Protein AF-A0A525J9S8-F1 (afdb_monomer_lite)

Foldseek 3Di:
DDDDDDPPDDPVVVVVLVVVLVVVLVVLLVVLVVQVVPDPVSNVVSLVVLVVQLVVLVVVDDDSSVVSSVSSVVVSVVSD

Sequence (80 aa):
MNPKPQPPADPIAAVAQEIDAQTALALSRATTRAITAISPKAHRAMMDALGVEVANQEIQGGPVAELVAVLLKGHLDQLK

Structure (mmCIF, N/CA/C/O backbone):
data_AF-A0A525J9S8-F1
#
_entry.id   AF-A0A525J9S8-F1
#
loop_
_atom_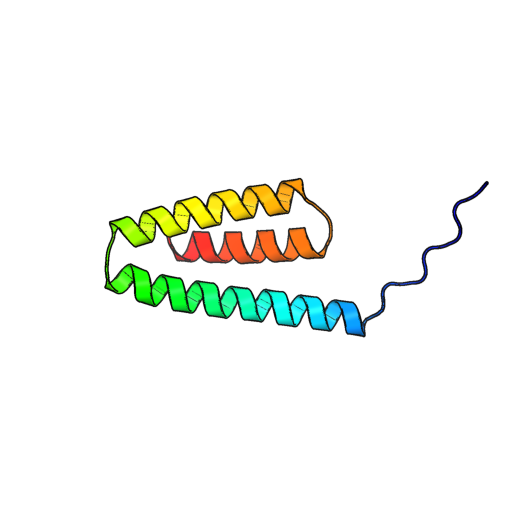site.group_PDB
_atom_site.id
_atom_site.type_symbol
_atom_site.label_atom_id
_atom_site.label_alt_id
_atom_site.label_comp_id
_atom_site.label_asym_id
_atom_site.label_entity_id
_atom_site.label_seq_id
_atom_site.pdbx_PDB_ins_code
_atom_site.Cartn_x
_atom_site.Cartn_y
_atom_site.Cartn_z
_atom_site.occupancy
_atom_site.B_iso_or_equiv
_atom_site.auth_seq_id
_atom_site.auth_comp_id
_atom_site.auth_asym_id
_atom_site.auth_atom_id
_atom_site.pdbx_PDB_model_num
ATOM 1 N N . MET A 1 1 ? 30.346 11.768 -26.761 1.00 56.41 1 MET A N 1
ATOM 2 C CA . MET A 1 1 ? 30.248 10.311 -26.533 1.00 56.41 1 MET A CA 1
ATOM 3 C C . MET A 1 1 ? 28.774 9.956 -26.557 1.00 56.41 1 MET A C 1
ATOM 5 O O . MET A 1 1 ? 28.049 10.478 -25.723 1.00 56.41 1 MET A O 1
ATOM 9 N N . ASN A 1 2 ? 28.318 9.163 -27.527 1.00 57.78 2 ASN A N 1
ATOM 10 C CA . ASN A 1 2 ? 26.943 8.656 -27.503 1.00 57.78 2 ASN A CA 1
ATOM 11 C C . ASN A 1 2 ? 26.824 7.616 -26.377 1.00 57.78 2 ASN A C 1
ATOM 13 O O . ASN A 1 2 ? 27.737 6.792 -26.251 1.00 57.78 2 ASN A O 1
ATOM 17 N N . PRO A 1 3 ? 25.760 7.639 -25.555 1.00 60.94 3 PRO A N 1
ATOM 18 C CA . PRO A 1 3 ? 25.543 6.591 -24.571 1.00 60.94 3 PRO A CA 1
ATOM 19 C C . PRO A 1 3 ? 25.370 5.255 -25.303 1.00 60.94 3 PRO A C 1
ATOM 21 O O . PRO A 1 3 ? 24.666 5.161 -26.310 1.00 60.94 3 PRO A O 1
ATOM 24 N N . LYS A 1 4 ? 26.083 4.232 -24.826 1.00 57.97 4 LYS A N 1
ATOM 25 C CA . LYS A 1 4 ? 25.975 2.861 -25.338 1.00 57.97 4 LYS A CA 1
ATOM 26 C C . LYS A 1 4 ? 24.521 2.386 -25.170 1.00 57.97 4 LYS A C 1
ATOM 28 O O . LYS A 1 4 ? 23.925 2.720 -24.147 1.00 57.97 4 LYS A O 1
ATOM 33 N N . PRO A 1 5 ? 23.958 1.608 -26.113 1.00 61.22 5 PRO A N 1
ATOM 34 C CA . PRO A 1 5 ? 22.616 1.059 -25.962 1.00 61.22 5 PRO A CA 1
ATOM 35 C C . PRO A 1 5 ? 22.537 0.257 -24.663 1.00 61.22 5 PRO A C 1
ATOM 37 O O . PRO A 1 5 ? 23.347 -0.649 -24.446 1.00 61.22 5 PRO A 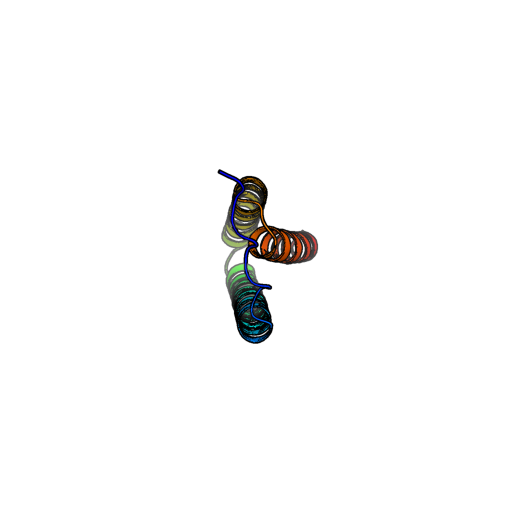O 1
ATOM 40 N N . GLN A 1 6 ? 21.594 0.616 -23.794 1.00 62.50 6 GLN A N 1
ATOM 41 C CA . GLN A 1 6 ? 21.272 -0.175 -22.614 1.00 62.50 6 GLN A CA 1
ATOM 42 C C . GLN A 1 6 ? 20.784 -1.549 -23.111 1.00 62.50 6 GLN A C 1
ATOM 44 O O . GLN A 1 6 ? 19.921 -1.583 -23.995 1.00 62.50 6 GLN A O 1
ATOM 49 N N . PRO A 1 7 ? 21.325 -2.675 -22.616 1.00 59.50 7 PRO A N 1
ATOM 50 C CA . PRO A 1 7 ? 20.778 -3.981 -22.955 1.00 59.50 7 PRO A CA 1
ATOM 51 C C . PRO A 1 7 ? 19.298 -4.050 -22.537 1.00 59.50 7 PRO A C 1
ATOM 53 O O . PRO A 1 7 ? 18.918 -3.407 -21.552 1.00 59.50 7 PRO A O 1
ATOM 56 N N . PRO A 1 8 ? 18.454 -4.790 -23.279 1.00 63.78 8 PRO A N 1
ATOM 57 C CA . PRO A 1 8 ? 17.057 -4.971 -22.908 1.00 63.78 8 PRO A CA 1
ATOM 58 C C . PRO A 1 8 ? 16.968 -5.566 -21.499 1.00 63.78 8 PRO A C 1
ATOM 60 O O . PRO A 1 8 ? 17.783 -6.414 -21.129 1.00 63.78 8 PRO A O 1
ATOM 63 N N . ALA A 1 9 ? 16.002 -5.092 -20.712 1.00 67.12 9 ALA A N 1
ATOM 64 C CA . ALA A 1 9 ? 15.764 -5.598 -19.365 1.00 67.12 9 ALA A CA 1
ATOM 65 C C . ALA A 1 9 ? 15.504 -7.112 -19.409 1.00 67.12 9 ALA A C 1
ATOM 67 O O . ALA A 1 9 ? 14.737 -7.584 -20.249 1.00 67.12 9 ALA A O 1
ATOM 68 N N . ASP A 1 10 ? 16.161 -7.860 -18.519 1.00 77.19 10 ASP A N 1
ATOM 69 C CA . ASP A 1 10 ? 16.007 -9.310 -18.416 1.00 77.19 10 ASP A CA 1
ATOM 70 C C . ASP A 1 10 ? 14.558 -9.649 -18.005 1.00 77.19 10 ASP A C 1
ATOM 72 O O . ASP A 1 10 ? 14.126 -9.245 -16.918 1.00 77.19 10 ASP A O 1
ATOM 76 N N . PRO A 1 11 ? 13.793 -10.383 -18.835 1.00 73.19 11 PRO A N 1
ATOM 77 C CA . PRO A 1 11 ? 12.416 -10.759 -18.526 1.00 73.19 11 PRO A CA 1
ATOM 78 C C . PRO A 1 11 ? 12.277 -11.519 -17.201 1.00 73.19 11 PRO A C 1
ATOM 80 O O . PRO A 1 11 ? 11.265 -11.379 -16.520 1.00 73.19 11 PRO A O 1
ATOM 83 N N . ILE A 1 12 ? 13.292 -12.295 -16.806 1.00 78.12 12 ILE A N 1
ATOM 84 C CA . ILE A 1 12 ? 13.275 -13.068 -15.557 1.00 78.12 12 ILE A CA 1
ATOM 85 C C . ILE A 1 12 ? 13.332 -12.128 -14.347 1.00 78.12 12 ILE A C 1
ATOM 87 O O . ILE A 1 12 ? 12.619 -12.336 -13.364 1.00 78.12 12 ILE A O 1
ATOM 91 N N . ALA A 1 13 ? 14.132 -11.062 -14.430 1.00 73.94 13 ALA A N 1
ATOM 92 C CA . ALA A 1 13 ? 14.239 -10.067 -13.367 1.00 73.94 13 ALA A CA 1
ATOM 93 C C . ALA A 1 13 ? 12.934 -9.272 -13.191 1.00 73.94 13 ALA A C 1
ATOM 95 O O . ALA A 1 13 ? 12.536 -8.996 -12.061 1.00 73.94 13 ALA A O 1
ATOM 96 N N . ALA A 1 14 ? 12.241 -8.957 -14.291 1.00 74.88 14 ALA A N 1
ATOM 97 C CA . ALA A 1 14 ? 10.943 -8.282 -14.244 1.00 74.88 14 ALA A CA 1
ATOM 98 C C . ALA A 1 14 ? 9.866 -9.147 -13.563 1.00 74.88 14 ALA A C 1
ATOM 100 O O . ALA A 1 14 ? 9.129 -8.658 -12.710 1.00 74.88 14 ALA A O 1
ATOM 101 N N . VAL A 1 15 ? 9.823 -10.448 -13.877 1.00 78.19 15 VAL A N 1
ATOM 102 C CA . VAL A 1 15 ? 8.885 -11.396 -13.250 1.00 78.19 15 VAL A CA 1
ATOM 103 C C . VAL A 1 15 ? 9.160 -11.553 -11.752 1.00 78.19 15 VAL A C 1
ATOM 105 O O . VAL A 1 15 ? 8.224 -11.556 -10.958 1.00 78.19 15 VAL A O 1
ATOM 108 N N . ALA A 1 16 ? 10.429 -11.645 -11.341 1.00 82.25 16 ALA A N 1
ATOM 109 C CA . ALA A 1 16 ? 10.783 -11.729 -9.922 1.00 82.25 16 ALA A CA 1
ATOM 110 C C . ALA A 1 16 ? 10.313 -10.490 -9.136 1.00 82.25 16 ALA A C 1
ATOM 112 O O . ALA A 1 16 ? 9.714 -10.625 -8.072 1.00 82.25 16 ALA A O 1
ATOM 113 N N . GLN A 1 17 ? 10.502 -9.292 -9.698 1.00 78.75 17 GLN A N 1
ATOM 114 C CA . GLN A 1 17 ? 10.046 -8.037 -9.088 1.00 78.75 17 GLN A CA 1
ATOM 115 C C . GLN A 1 17 ? 8.520 -7.959 -8.970 1.00 78.75 17 GLN A C 1
ATOM 117 O O . GLN A 1 17 ? 8.001 -7.475 -7.964 1.00 78.75 17 GLN A O 1
ATOM 122 N N . GLU A 1 18 ? 7.790 -8.451 -9.972 1.00 79.69 18 GLU A N 1
ATOM 123 C CA . GLU A 1 18 ? 6.330 -8.520 -9.916 1.00 79.69 18 GLU A CA 1
ATOM 124 C C . GLU A 1 18 ? 5.850 -9.483 -8.819 1.00 79.69 18 GLU A C 1
ATOM 126 O O . GLU A 1 18 ? 4.954 -9.137 -8.044 1.00 79.69 18 GLU A O 1
ATOM 131 N N . ILE A 1 19 ? 6.476 -10.660 -8.698 1.00 80.69 19 ILE A N 1
ATOM 132 C CA . ILE A 1 19 ? 6.171 -11.639 -7.643 1.00 80.69 19 ILE A CA 1
ATOM 133 C C . ILE A 1 19 ? 6.419 -11.036 -6.256 1.00 80.69 19 ILE A C 1
ATOM 135 O O . ILE A 1 19 ? 5.574 -11.177 -5.365 1.00 80.69 19 ILE A O 1
ATOM 139 N N . ASP A 1 20 ? 7.538 -10.338 -6.069 1.00 84.19 20 ASP A N 1
ATOM 140 C CA . ASP A 1 20 ? 7.869 -9.689 -4.800 1.00 84.19 20 ASP A CA 1
ATOM 141 C C . ASP A 1 20 ? 6.833 -8.614 -4.438 1.00 84.19 20 ASP A C 1
ATOM 143 O O . ASP A 1 20 ? 6.320 -8.597 -3.313 1.00 84.19 20 ASP A O 1
ATOM 147 N N . ALA A 1 21 ? 6.444 -7.767 -5.399 1.00 81.12 21 ALA A N 1
ATOM 148 C CA . ALA A 1 21 ? 5.428 -6.734 -5.196 1.00 81.12 21 ALA A CA 1
ATOM 149 C C . ALA A 1 21 ? 4.054 -7.331 -4.838 1.00 81.12 21 ALA A C 1
ATOM 151 O O . ALA A 1 21 ? 3.386 -6.864 -3.908 1.00 81.12 21 ALA A O 1
ATOM 152 N N . GLN A 1 22 ? 3.635 -8.398 -5.525 1.00 81.81 22 GLN A N 1
ATOM 153 C CA . GLN A 1 22 ? 2.384 -9.097 -5.220 1.00 81.81 22 GLN A CA 1
ATOM 154 C C . GLN A 1 22 ? 2.419 -9.774 -3.843 1.00 81.81 22 GLN A C 1
ATOM 156 O O . GLN A 1 22 ? 1.431 -9.727 -3.103 1.00 81.81 22 GLN A O 1
ATOM 161 N N . THR A 1 23 ? 3.558 -10.359 -3.469 1.00 81.75 23 THR A N 1
ATOM 162 C CA . THR A 1 23 ? 3.754 -11.000 -2.161 1.00 81.75 23 THR A CA 1
ATOM 163 C C . THR A 1 23 ? 3.688 -9.975 -1.031 1.00 81.75 23 THR A C 1
ATOM 165 O O . THR A 1 23 ? 2.950 -10.168 -0.059 1.00 81.75 23 THR A O 1
ATOM 168 N N . ALA A 1 24 ? 4.384 -8.845 -1.176 1.00 84.69 24 ALA A N 1
ATOM 169 C CA . ALA A 1 24 ? 4.339 -7.746 -0.216 1.00 84.69 24 ALA A CA 1
ATOM 170 C C . ALA A 1 24 ? 2.913 -7.189 -0.055 1.00 84.69 24 ALA A C 1
ATOM 172 O O . ALA A 1 24 ? 2.453 -6.958 1.068 1.00 84.69 24 ALA A O 1
ATOM 173 N N . LEU A 1 25 ? 2.167 -7.052 -1.156 1.00 85.50 25 LEU A N 1
ATOM 174 C CA . LEU A 1 25 ? 0.772 -6.617 -1.118 1.00 85.50 25 LEU A CA 1
ATOM 175 C C . LEU A 1 25 ? -0.132 -7.613 -0.379 1.00 85.50 25 LEU A C 1
ATOM 177 O O . LEU A 1 25 ? -0.988 -7.207 0.412 1.00 85.50 25 LEU A O 1
ATOM 181 N N . ALA A 1 26 ? 0.039 -8.915 -0.620 1.00 86.88 26 ALA A N 1
ATOM 182 C CA . ALA A 1 26 ? -0.723 -9.950 0.073 1.00 86.88 26 ALA A CA 1
ATOM 183 C C . ALA A 1 26 ? -0.477 -9.906 1.591 1.00 86.88 26 ALA A C 1
ATOM 185 O O . ALA A 1 26 ? -1.433 -9.965 2.373 1.00 86.88 26 ALA A O 1
ATOM 186 N N . LEU A 1 27 ? 0.780 -9.718 2.008 1.00 83.12 27 LEU A N 1
ATOM 187 C CA . LEU A 1 27 ? 1.145 -9.564 3.416 1.00 83.12 27 LEU A CA 1
ATOM 188 C C . LEU A 1 27 ? 0.546 -8.292 4.033 1.00 83.12 27 LEU A C 1
ATOM 190 O O . LEU A 1 27 ? -0.010 -8.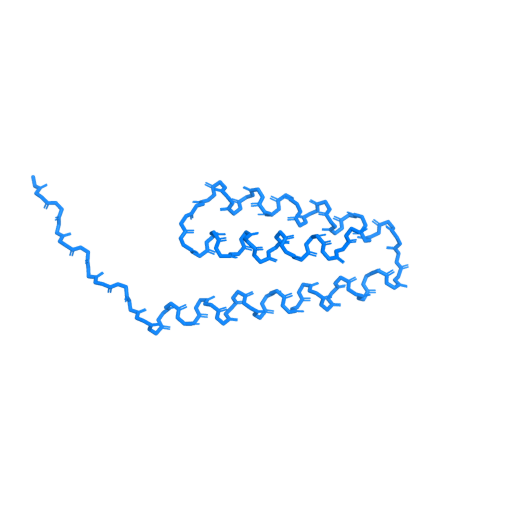346 5.133 1.00 83.12 27 LEU A O 1
ATOM 194 N N . SER A 1 28 ? 0.599 -7.164 3.320 1.00 84.25 28 SER A N 1
ATOM 195 C CA . SER A 1 28 ? -0.001 -5.896 3.755 1.00 84.25 28 SER A CA 1
ATOM 196 C C . SER A 1 28 ? -1.515 -6.029 3.974 1.00 84.25 28 SER A C 1
ATOM 198 O O . SER A 1 28 ? -2.041 -5.641 5.022 1.00 84.25 28 SER A O 1
ATOM 200 N N . ARG A 1 29 ? -2.217 -6.713 3.060 1.00 87.12 29 ARG A N 1
ATOM 201 C CA . ARG A 1 29 ? -3.653 -7.017 3.188 1.00 87.12 29 ARG A CA 1
ATOM 202 C C . ARG A 1 29 ? -3.960 -7.889 4.403 1.00 87.12 29 ARG A C 1
ATOM 204 O O . ARG A 1 29 ? -4.896 -7.592 5.147 1.00 87.12 29 ARG A O 1
ATOM 211 N N . ALA A 1 30 ? -3.194 -8.960 4.613 1.00 86.12 30 ALA A N 1
ATOM 212 C CA . ALA A 1 30 ? -3.376 -9.846 5.763 1.00 86.12 30 ALA A CA 1
ATOM 213 C C . ALA A 1 30 ? -3.139 -9.105 7.089 1.00 86.12 30 ALA A C 1
ATOM 215 O O . ALA A 1 30 ? -3.950 -9.206 8.012 1.00 86.12 30 ALA A O 1
ATOM 216 N N . THR A 1 31 ? -2.077 -8.300 7.144 1.00 85.94 31 THR A N 1
ATOM 217 C CA . THR A 1 31 ? -1.722 -7.474 8.305 1.00 85.94 31 THR A CA 1
ATOM 218 C C . THR A 1 31 ? -2.817 -6.462 8.607 1.00 85.94 31 THR A C 1
ATOM 220 O O . THR A 1 31 ? -3.251 -6.337 9.751 1.00 85.94 31 THR A O 1
ATOM 223 N N . THR A 1 32 ? -3.335 -5.791 7.578 1.00 84.12 32 THR A N 1
ATOM 224 C CA . THR A 1 32 ? -4.401 -4.806 7.752 1.00 84.12 32 THR A CA 1
ATOM 225 C C . THR A 1 32 ? -5.661 -5.445 8.315 1.00 84.12 32 THR A C 1
ATOM 227 O O . THR A 1 32 ? -6.191 -4.926 9.292 1.00 84.12 32 THR A O 1
ATOM 230 N N . ARG A 1 33 ? -6.086 -6.605 7.790 1.00 84.62 33 ARG A N 1
ATOM 231 C CA . ARG A 1 33 ? -7.243 -7.353 8.318 1.00 84.62 33 ARG A CA 1
ATOM 232 C C . ARG A 1 33 ? -7.075 -7.705 9.797 1.00 84.62 33 ARG A C 1
ATOM 234 O O . ARG A 1 33 ? -8.007 -7.516 10.582 1.00 84.62 33 ARG A O 1
ATOM 241 N N . ALA A 1 34 ? -5.890 -8.178 10.181 1.00 83.94 34 ALA A N 1
ATOM 242 C CA . ALA A 1 34 ? -5.586 -8.500 11.572 1.00 83.94 34 ALA A CA 1
ATOM 243 C C . ALA A 1 34 ? -5.654 -7.253 12.470 1.00 83.94 34 ALA A C 1
ATOM 245 O O . ALA A 1 34 ? -6.274 -7.288 13.528 1.00 83.94 34 ALA A O 1
ATOM 246 N N . ILE A 1 35 ? -5.086 -6.129 12.027 1.00 82.81 35 ILE A N 1
ATOM 247 C CA . ILE A 1 35 ? -5.065 -4.874 12.790 1.00 82.81 35 ILE A CA 1
ATOM 248 C C . ILE A 1 35 ? -6.460 -4.242 12.901 1.00 82.81 35 ILE A C 1
ATOM 250 O O . ILE A 1 35 ? -6.827 -3.770 13.980 1.00 82.81 35 ILE A O 1
ATOM 254 N N . THR A 1 36 ? -7.267 -4.263 11.834 1.00 81.38 36 THR A N 1
ATOM 255 C CA . THR A 1 36 ? -8.655 -3.766 11.866 1.00 81.38 36 THR A CA 1
ATOM 256 C C . THR A 1 36 ? -9.514 -4.490 12.888 1.00 81.38 36 THR A C 1
ATOM 258 O O . THR A 1 36 ? -10.353 -3.858 13.523 1.00 81.38 36 THR A O 1
ATOM 261 N N . ALA A 1 37 ? -9.284 -5.791 13.088 1.00 80.06 37 ALA A N 1
ATOM 262 C CA . ALA A 1 37 ? -10.007 -6.567 14.090 1.00 80.06 37 ALA A CA 1
ATOM 263 C C . ALA A 1 37 ? -9.648 -6.161 15.533 1.00 80.06 37 ALA A C 1
ATOM 265 O O . ALA A 1 37 ? -10.404 -6.450 16.456 1.00 80.06 37 ALA A O 1
ATOM 266 N N . ILE A 1 38 ? -8.509 -5.488 15.729 1.00 83.88 38 ILE A N 1
ATOM 267 C CA . ILE A 1 38 ? -7.980 -5.126 17.048 1.00 83.88 38 ILE A CA 1
ATOM 268 C C . ILE A 1 38 ? -8.328 -3.677 17.410 1.00 83.88 38 ILE A C 1
ATOM 270 O O . ILE A 1 38 ? -8.698 -3.403 18.551 1.00 83.88 38 ILE A O 1
ATOM 274 N N . SER A 1 39 ? -8.182 -2.722 16.481 1.00 87.69 39 SER A N 1
ATOM 275 C CA . SER A 1 39 ? -8.385 -1.301 16.795 1.00 87.69 39 SER A CA 1
ATOM 276 C C . SER A 1 39 ? -8.731 -0.426 15.580 1.00 87.69 39 SER A C 1
ATOM 278 O O . SER A 1 39 ? -7.919 -0.300 14.658 1.00 87.69 39 SER A O 1
ATOM 280 N N . PRO A 1 40 ? -9.842 0.338 15.633 1.00 86.12 40 PRO A N 1
ATOM 281 C CA . PRO A 1 40 ? -10.163 1.355 14.626 1.00 86.12 40 PRO A CA 1
ATOM 282 C C . PRO A 1 40 ? -9.122 2.481 14.527 1.00 86.12 40 PRO A C 1
ATOM 284 O O . PRO A 1 40 ? -8.973 3.116 13.485 1.00 86.12 40 PRO A O 1
ATOM 287 N N . LYS A 1 41 ? -8.390 2.769 15.614 1.00 89.62 41 LYS A N 1
ATOM 288 C CA . LYS A 1 41 ? -7.307 3.765 15.593 1.00 89.62 41 LYS A CA 1
ATOM 289 C C . LYS A 1 41 ? -6.098 3.241 14.819 1.00 89.62 41 L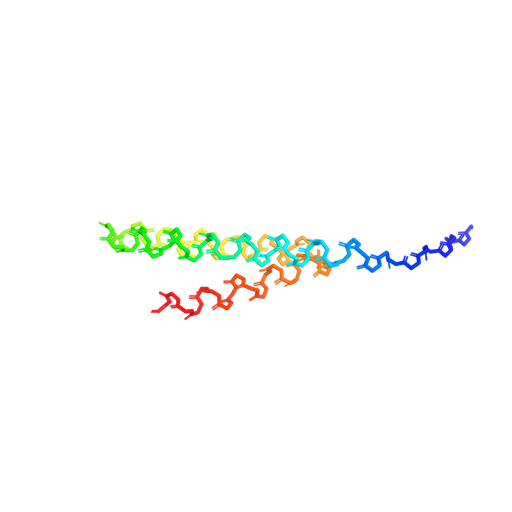YS A C 1
ATOM 291 O O . LYS A 1 41 ? -5.526 3.986 14.032 1.00 89.62 41 LYS A O 1
ATOM 296 N N . ALA A 1 42 ? -5.740 1.974 15.025 1.00 84.50 42 ALA A N 1
ATOM 297 C CA . ALA A 1 42 ? -4.633 1.347 14.311 1.00 84.50 42 ALA A CA 1
ATOM 298 C C . ALA A 1 42 ? -4.942 1.185 12.814 1.00 84.50 42 ALA A C 1
ATOM 300 O O . ALA A 1 42 ? -4.065 1.398 11.985 1.00 84.50 42 ALA A O 1
ATOM 301 N N . HIS A 1 43 ? -6.201 0.906 12.465 1.00 86.25 43 HIS A N 1
ATOM 302 C CA . HIS A 1 43 ? -6.652 0.908 11.075 1.00 86.25 43 HIS A CA 1
ATOM 303 C C . HIS A 1 43 ? -6.424 2.259 10.378 1.00 86.25 43 HIS A C 1
ATOM 305 O O . HIS A 1 43 ? -5.809 2.293 9.317 1.00 86.25 43 HIS A O 1
ATOM 311 N N . ARG A 1 44 ? -6.838 3.372 11.002 1.00 88.56 44 ARG A N 1
ATOM 312 C CA . ARG A 1 44 ? -6.599 4.720 10.454 1.00 88.56 44 ARG A CA 1
ATOM 313 C C . ARG A 1 44 ? -5.111 5.026 10.290 1.00 88.56 44 ARG A C 1
ATOM 315 O O . ARG A 1 44 ? -4.700 5.449 9.220 1.00 88.56 44 ARG A O 1
ATOM 322 N N . ALA A 1 45 ? -4.302 4.714 11.303 1.00 88.94 45 ALA A N 1
ATOM 323 C CA . ALA A 1 45 ? -2.853 4.898 11.224 1.00 88.94 45 ALA A CA 1
ATOM 324 C C . ALA A 1 45 ? -2.215 4.087 10.077 1.00 88.94 45 ALA A C 1
ATOM 326 O O . ALA A 1 45 ? -1.279 4.562 9.440 1.00 88.94 45 ALA A O 1
ATOM 327 N N . MET A 1 46 ? -2.732 2.886 9.791 1.00 86.88 46 MET A N 1
ATOM 328 C CA . MET A 1 46 ? -2.283 2.081 8.653 1.00 86.88 46 MET A CA 1
ATOM 329 C C . MET A 1 46 ? -2.652 2.731 7.315 1.00 86.88 46 MET A C 1
ATOM 331 O O . MET A 1 46 ? -1.818 2.778 6.418 1.00 86.88 46 MET A O 1
ATOM 335 N N . MET A 1 47 ? -3.875 3.255 7.177 1.00 90.38 47 MET A N 1
ATOM 336 C CA . MET A 1 47 ? -4.287 3.972 5.964 1.00 90.38 47 MET A CA 1
ATOM 337 C C . MET A 1 47 ? -3.425 5.214 5.719 1.00 90.38 47 MET A C 1
ATOM 339 O O . MET A 1 47 ? -2.988 5.436 4.594 1.00 90.38 47 MET A O 1
ATOM 343 N N . ASP A 1 48 ? -3.126 5.985 6.766 1.00 91.56 48 ASP A N 1
ATOM 344 C CA . ASP A 1 48 ? -2.262 7.164 6.656 1.00 91.56 48 ASP A CA 1
ATOM 345 C C . ASP A 1 48 ? -0.842 6.771 6.213 1.00 91.56 48 ASP A C 1
ATOM 347 O O . ASP A 1 48 ? -0.294 7.358 5.279 1.00 91.56 48 ASP A O 1
ATOM 351 N N . ALA A 1 49 ? -0.265 5.732 6.828 1.00 89.75 49 ALA A N 1
ATOM 352 C CA . ALA A 1 49 ? 1.063 5.231 6.473 1.00 89.75 49 ALA A CA 1
ATOM 353 C C . ALA A 1 49 ? 1.124 4.694 5.033 1.00 89.75 49 ALA A C 1
ATOM 355 O O . ALA A 1 49 ? 2.066 4.995 4.302 1.00 89.75 49 ALA A O 1
ATOM 356 N N . LEU A 1 50 ? 0.102 3.947 4.601 1.00 90.06 50 LEU A N 1
ATOM 357 C CA . LEU A 1 50 ? -0.023 3.481 3.219 1.00 90.06 50 LEU A CA 1
ATOM 358 C C . LEU A 1 50 ? -0.134 4.658 2.239 1.00 90.06 50 LEU A C 1
ATOM 360 O O . LEU A 1 50 ? 0.463 4.610 1.168 1.00 90.06 50 LEU A O 1
ATOM 364 N N . GLY A 1 51 ? -0.858 5.723 2.600 1.00 92.81 51 GLY A N 1
ATOM 365 C CA . GLY A 1 51 ? -0.961 6.937 1.787 1.00 92.81 51 GLY A CA 1
ATOM 366 C C . GLY A 1 51 ? 0.380 7.653 1.611 1.00 92.81 51 GLY A C 1
ATOM 367 O O . GLY A 1 51 ? 0.710 8.073 0.503 1.00 92.81 51 GLY A O 1
ATOM 368 N N . VAL A 1 52 ? 1.180 7.739 2.678 1.00 94.38 52 VAL A N 1
ATOM 369 C CA . VAL A 1 52 ? 2.549 8.277 2.614 1.00 94.38 52 VAL A CA 1
ATOM 370 C C . VAL A 1 52 ? 3.430 7.422 1.706 1.00 94.38 52 VAL A C 1
ATOM 372 O O . VAL A 1 52 ? 4.157 7.963 0.877 1.00 94.38 52 VAL A O 1
ATOM 375 N N . GLU A 1 53 ? 3.339 6.096 1.809 1.00 91.31 53 GLU A N 1
ATOM 376 C CA . GLU A 1 53 ? 4.154 5.204 0.985 1.00 91.31 53 GLU A CA 1
ATOM 377 C C . GLU A 1 53 ? 3.801 5.298 -0.504 1.00 91.31 53 GLU A C 1
ATOM 379 O O . GLU A 1 53 ? 4.698 5.327 -1.340 1.00 91.31 53 GLU A O 1
ATOM 384 N N . VAL A 1 54 ? 2.516 5.443 -0.852 1.00 92.31 54 VAL A N 1
ATOM 385 C CA . VAL A 1 54 ? 2.102 5.732 -2.237 1.00 92.31 54 VAL A CA 1
ATOM 386 C C . VAL A 1 54 ? 2.813 6.976 -2.764 1.00 92.31 54 VAL A C 1
ATOM 388 O O . VAL A 1 54 ? 3.403 6.922 -3.841 1.00 92.31 54 VAL A O 1
ATOM 391 N N . ALA A 1 55 ? 2.802 8.071 -1.999 1.00 93.56 55 ALA A N 1
ATOM 392 C CA . ALA A 1 55 ? 3.459 9.310 -2.405 1.00 93.56 55 ALA A CA 1
ATOM 393 C C . ALA A 1 55 ? 4.981 9.130 -2.560 1.00 93.56 55 ALA A C 1
ATOM 395 O O . ALA A 1 55 ? 5.566 9.644 -3.512 1.00 93.56 55 ALA A O 1
ATOM 396 N N . ASN A 1 56 ? 5.623 8.359 -1.674 1.00 93.75 56 ASN A N 1
ATOM 397 C CA . ASN A 1 56 ? 7.051 8.047 -1.779 1.00 93.75 56 ASN A CA 1
ATOM 398 C C . ASN A 1 56 ? 7.379 7.303 -3.081 1.00 93.75 56 ASN A C 1
ATOM 400 O O . ASN A 1 56 ? 8.334 7.665 -3.768 1.00 93.75 56 ASN A O 1
ATOM 404 N N . GLN A 1 57 ? 6.577 6.298 -3.441 1.00 92.06 57 GLN A N 1
ATOM 405 C CA . GLN A 1 57 ? 6.776 5.512 -4.662 1.00 92.06 57 GLN A CA 1
ATOM 406 C C . GLN A 1 57 ? 6.532 6.347 -5.930 1.00 92.06 57 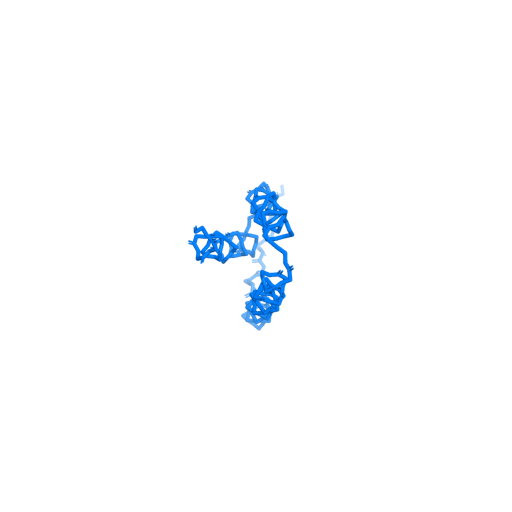GLN A C 1
ATOM 408 O O . GLN A 1 57 ? 7.285 6.240 -6.897 1.00 92.06 57 GLN A O 1
ATOM 413 N N . GLU A 1 58 ? 5.540 7.242 -5.919 1.00 91.56 58 GLU A N 1
ATOM 414 C CA . GLU A 1 58 ? 5.308 8.188 -7.021 1.00 91.56 58 GLU A CA 1
ATOM 415 C C . GLU A 1 58 ? 6.472 9.166 -7.219 1.00 91.56 58 GLU A C 1
ATOM 417 O O . GLU A 1 58 ? 6.836 9.462 -8.355 1.00 91.56 58 GLU A O 1
ATOM 422 N N . ILE A 1 59 ? 7.071 9.650 -6.125 1.00 94.31 59 ILE A N 1
ATOM 423 C CA . ILE A 1 59 ? 8.253 10.523 -6.172 1.00 94.31 59 ILE A CA 1
ATOM 424 C C . ILE A 1 59 ? 9.476 9.753 -6.678 1.00 94.31 59 ILE A C 1
ATOM 426 O O . ILE A 1 59 ? 10.259 10.295 -7.459 1.00 94.31 59 ILE A O 1
ATOM 430 N N . GLN A 1 60 ? 9.656 8.508 -6.228 1.00 92.00 60 GLN A N 1
ATOM 431 C CA . GLN A 1 60 ? 10.770 7.659 -6.645 1.00 92.00 60 GLN A CA 1
ATOM 432 C C . GLN A 1 60 ? 10.726 7.382 -8.154 1.00 92.00 60 GLN A C 1
ATOM 434 O O . GLN A 1 60 ? 11.763 7.457 -8.817 1.00 92.00 60 GLN A O 1
ATOM 439 N N . GLY A 1 61 ? 9.530 7.115 -8.687 1.00 83.12 61 GLY A N 1
ATOM 440 C CA . GLY A 1 61 ? 9.290 6.905 -10.110 1.00 83.12 61 GLY A CA 1
ATOM 441 C C . GLY A 1 61 ? 9.936 5.637 -10.680 1.00 83.12 61 GLY A C 1
ATOM 442 O O . GLY A 1 61 ? 10.687 4.911 -10.022 1.00 83.12 61 GLY A O 1
ATOM 443 N N . GLY A 1 62 ? 9.633 5.358 -11.947 1.00 87.75 62 GLY A N 1
ATOM 444 C CA . GLY A 1 62 ? 10.106 4.165 -12.641 1.00 87.75 62 GLY A CA 1
ATOM 445 C C . GLY A 1 62 ? 9.153 2.973 -12.507 1.00 87.75 62 GLY A C 1
ATOM 446 O O . GLY A 1 62 ? 8.262 2.958 -11.660 1.00 87.75 62 GLY A O 1
ATOM 447 N N . PRO A 1 63 ? 9.339 1.938 -13.339 1.00 84.12 63 PRO A N 1
ATOM 448 C CA . PRO A 1 63 ? 8.299 0.945 -13.614 1.00 84.12 63 PRO A CA 1
ATOM 449 C C . PRO A 1 63 ? 7.884 0.120 -12.387 1.00 84.12 63 PRO A C 1
ATOM 451 O O . PRO A 1 63 ? 6.708 -0.190 -12.218 1.00 84.12 63 PRO A O 1
ATOM 454 N N . VAL A 1 64 ? 8.831 -0.213 -11.503 1.00 85.31 64 VAL A N 1
ATOM 455 C CA . VAL A 1 64 ? 8.534 -0.964 -10.271 1.00 85.31 64 VAL A CA 1
ATOM 456 C C . VAL A 1 64 ? 7.830 -0.080 -9.248 1.00 85.31 64 VAL A C 1
ATOM 458 O O . VAL A 1 64 ? 6.835 -0.502 -8.665 1.00 85.31 64 VAL A O 1
ATOM 461 N N . ALA A 1 65 ? 8.311 1.149 -9.049 1.00 85.38 65 ALA A N 1
ATOM 462 C CA . ALA A 1 65 ? 7.705 2.078 -8.101 1.00 85.38 65 ALA A CA 1
ATOM 463 C C . ALA A 1 65 ? 6.276 2.448 -8.534 1.00 85.38 65 ALA A C 1
ATOM 465 O O . ALA A 1 65 ? 5.363 2.457 -7.714 1.00 85.38 65 ALA A O 1
ATOM 466 N N . GLU A 1 66 ? 6.049 2.639 -9.837 1.00 89.88 66 GLU A N 1
ATOM 467 C CA . GLU A 1 66 ? 4.719 2.859 -10.413 1.00 89.88 66 GLU A CA 1
ATOM 468 C C . GLU A 1 66 ? 3.782 1.665 -10.186 1.00 89.88 66 GLU A C 1
ATOM 470 O O . GLU A 1 66 ? 2.650 1.854 -9.735 1.00 89.88 66 GLU A O 1
ATOM 475 N N . LEU A 1 67 ? 4.250 0.433 -10.430 1.00 87.38 67 LEU A N 1
ATOM 476 C CA . LEU A 1 67 ? 3.478 -0.779 -10.142 1.00 87.38 67 LEU A CA 1
ATOM 477 C C . LEU A 1 67 ? 3.093 -0.848 -8.658 1.00 87.38 67 LEU A C 1
ATOM 479 O O . LEU A 1 67 ? 1.921 -1.047 -8.329 1.00 87.38 67 LEU A O 1
ATOM 483 N N . VAL A 1 68 ? 4.060 -0.651 -7.758 1.00 87.69 68 VAL A N 1
ATOM 484 C CA . VAL A 1 68 ? 3.824 -0.671 -6.309 1.00 87.69 68 VAL A CA 1
ATOM 485 C C . VAL A 1 68 ? 2.831 0.424 -5.909 1.00 87.69 68 VAL A C 1
ATOM 487 O O . VAL A 1 68 ? 1.871 0.134 -5.195 1.00 87.69 68 VAL A O 1
ATOM 490 N N . ALA A 1 69 ? 2.984 1.651 -6.414 1.00 91.06 69 ALA A N 1
ATOM 491 C CA . ALA A 1 69 ? 2.073 2.757 -6.129 1.00 91.06 69 ALA A CA 1
ATOM 492 C C . ALA A 1 69 ? 0.630 2.436 -6.556 1.00 91.06 69 ALA A C 1
ATOM 494 O O . ALA A 1 69 ? -0.308 2.666 -5.791 1.00 91.06 69 ALA A O 1
ATOM 495 N N . VAL A 1 70 ? 0.435 1.852 -7.745 1.00 91.50 70 VAL A N 1
ATOM 496 C CA . VAL A 1 70 ? -0.887 1.423 -8.236 1.00 91.50 70 VAL A CA 1
ATOM 497 C C . VAL A 1 70 ? -1.499 0.356 -7.327 1.00 91.50 70 VAL A C 1
ATOM 499 O O . VAL A 1 70 ? -2.668 0.462 -6.946 1.00 91.50 70 VAL A O 1
ATOM 502 N N . LEU A 1 71 ? -0.716 -0.652 -6.940 1.00 89.44 71 LEU A N 1
ATOM 503 C CA . LEU A 1 71 ? -1.175 -1.724 -6.058 1.00 89.44 71 LEU A CA 1
ATOM 504 C C . LEU A 1 71 ? -1.574 -1.198 -4.670 1.00 89.44 71 LEU A C 1
ATOM 506 O O . LEU A 1 71 ? -2.619 -1.587 -4.140 1.00 89.44 71 LEU A O 1
ATOM 510 N N . LEU A 1 72 ? -0.777 -0.291 -4.100 1.00 90.25 72 LEU A N 1
ATOM 511 C CA . LEU A 1 72 ? -1.055 0.330 -2.805 1.00 90.25 72 LEU A CA 1
ATOM 512 C C . LEU A 1 72 ? -2.291 1.238 -2.855 1.00 90.25 72 LEU A C 1
ATOM 514 O O . LEU A 1 72 ? -3.128 1.154 -1.956 1.00 90.25 72 LEU A O 1
ATOM 518 N N . LYS A 1 73 ? -2.473 2.036 -3.917 1.00 92.62 73 LYS A N 1
ATOM 519 C CA . LYS A 1 73 ? -3.697 2.833 -4.132 1.00 92.62 73 LYS A CA 1
ATOM 520 C C . LYS A 1 73 ? -4.941 1.958 -4.193 1.00 92.62 73 LYS A C 1
ATOM 522 O O . LYS A 1 73 ? -5.903 2.205 -3.470 1.00 92.62 73 LYS A O 1
ATOM 527 N N . GLY A 1 74 ? -4.893 0.893 -4.994 1.00 90.19 74 GLY A N 1
ATOM 528 C CA . GLY A 1 74 ? -5.994 -0.062 -5.084 1.00 90.19 74 GLY A CA 1
ATOM 529 C C . GLY A 1 74 ? -6.302 -0.722 -3.738 1.00 90.19 74 GLY A C 1
ATOM 530 O O . GLY A 1 74 ? -7.461 -0.993 -3.435 1.00 90.19 74 GLY A O 1
ATOM 531 N N . HIS A 1 75 ? -5.289 -0.954 -2.898 1.00 89.44 75 HIS A N 1
ATOM 532 C CA . HIS A 1 75 ? -5.516 -1.446 -1.544 1.00 89.44 75 HIS A CA 1
ATOM 533 C C . HIS A 1 75 ? -6.143 -0.391 -0.625 1.00 89.44 75 HIS A C 1
ATOM 535 O O . HIS A 1 75 ? -7.095 -0.718 0.078 1.00 89.44 75 HIS A O 1
ATOM 541 N N . LEU A 1 76 ? -5.656 0.852 -0.640 1.00 88.75 76 LEU A N 1
ATOM 542 C CA . LEU A 1 76 ? -6.221 1.958 0.139 1.00 88.75 76 LEU A CA 1
ATOM 543 C C . LEU A 1 76 ? -7.699 2.186 -0.168 1.00 88.75 76 LEU A C 1
ATOM 545 O O . LEU A 1 76 ? -8.487 2.378 0.753 1.00 88.75 76 LEU A O 1
ATOM 549 N N . ASP A 1 77 ? -8.088 2.125 -1.439 1.00 89.31 77 ASP A N 1
ATOM 550 C CA . ASP A 1 77 ? -9.487 2.286 -1.839 1.00 89.31 77 ASP A CA 1
ATOM 551 C C . ASP A 1 77 ? -10.386 1.155 -1.324 1.00 89.31 77 ASP A C 1
ATOM 553 O O . ASP A 1 77 ? -11.557 1.388 -1.055 1.00 89.31 77 ASP A O 1
ATOM 557 N N . GLN A 1 78 ? -9.843 -0.050 -1.117 1.00 86.56 78 GLN A N 1
ATOM 558 C CA . GLN A 1 78 ? -10.563 -1.165 -0.483 1.00 86.56 78 GLN A CA 1
ATOM 559 C C . GLN A 1 78 ? -10.699 -1.020 1.040 1.00 86.56 78 GLN A C 1
ATOM 561 O O . GLN A 1 78 ? -11.458 -1.771 1.649 1.00 86.56 78 GLN A O 1
ATOM 566 N N . LEU A 1 79 ? -9.903 -0.144 1.658 1.00 82.75 79 LEU A N 1
ATOM 567 C CA . LEU A 1 79 ? -9.873 0.069 3.106 1.00 82.75 79 LEU A CA 1
ATOM 568 C C . LEU A 1 79 ? -10.720 1.257 3.568 1.00 82.75 79 LEU A C 1
ATOM 570 O O . LEU A 1 79 ? -11.007 1.335 4.759 1.00 82.75 79 LEU A O 1
ATOM 574 N N . LYS A 1 80 ? -11.065 2.174 2.660 1.00 79.69 80 LYS A N 1
ATOM 575 C CA . LYS A 1 80 ? -12.006 3.275 2.913 1.00 79.69 80 LYS A CA 1
ATOM 576 C C . LYS A 1 80 ? -13.423 2.743 3.119 1.00 79.69 80 LYS A C 1
ATOM 578 O O . LYS A 1 80 ? -14.134 3.356 3.945 1.00 79.69 80 LYS A O 1
#

Radius of gyration: 16.25 Å; chains: 1; bounding box: 42×24×45 Å
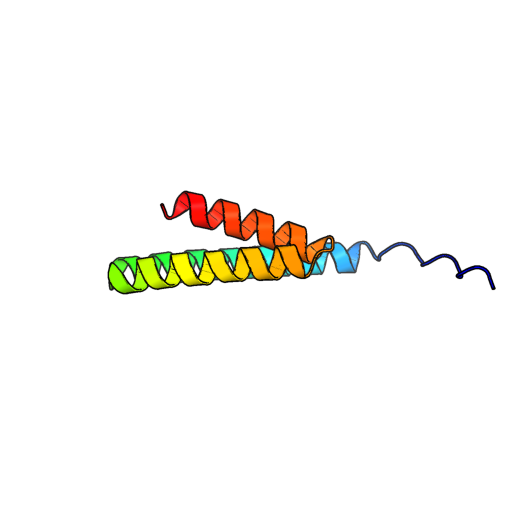
pLDDT: mean 83.22, std 9.33, range [56.41, 94.38]

Secondary structure (DSSP, 8-state):
-PPPPPPPPPHHHHHHHHHHHHHHHHHHHHHHHHHHTT-HHHHHHHHHHHHHHHHHHHHH-SHHHHHHHHHHHHHHHHH-